Protein AF-A0AAD1F472-F1 (afdb_monomer_lite)

Sequence (131 aa):
MSYRPPARRPLRISFNALALSGSIALGLWLGFLAIALTCWLGSHFLFSQQLAPVAQAVQQLAKPPVVAPEPPNRMFEQYQENLRKNEELQSLDNARSNPRNLSNPKCQFWLQQDQTAPSDKSRANVLQFCN

Secondary structure (DSSP, 8-state):
-------PPP------HHHHHHHHHHHHHHHHHHHHHHHHHHHHHHHHHHHHHHHHHHHHHHS----PPPPTTHHHHHHHHHHHHHHHHHHHHHHHH-HHHHT-HHHHHHHHHHHHS--HHHHHHHHHH--

Radius of gyration: 37.43 Å; chains: 1; bounding box: 58×32×116 Å

pLDDT: mean 79.39, std 13.35, range [51.16, 96.0]

Foldseek 3Di:
DDDDDDDDDPPPPPPPVVVVVVVVVVVVVVVVVVVVVVVVCCCVVCCVVVVVVVVVVVVCVVPPPPPPPDPPCPVVVVVVVVVVVVVLVVLLVCLVPDVVNVVQVQLVVLNVCCVVPNDPVSSVSNNVSRD

Structure (mmCIF, N/CA/C/O backbone):
data_AF-A0AAD1F472-F1
#
_entry.id   AF-A0AAD1F472-F1
#
loop_
_atom_site.group_PDB
_atom_site.id
_atom_site.type_symbol
_atom_site.label_atom_id
_atom_site.label_alt_id
_atom_site.label_comp_id
_atom_site.label_asym_id
_atom_site.label_entity_id
_atom_site.label_seq_id
_atom_site.pdbx_PDB_ins_code
_atom_site.Cartn_x
_atom_site.Cartn_y
_atom_site.Cartn_z
_atom_site.occupancy
_atom_site.B_iso_or_equiv
_atom_site.auth_seq_id
_atom_site.auth_comp_id
_atom_site.auth_asym_id
_atom_site.auth_atom_id
_atom_site.pdbx_PDB_model_num
ATOM 1 N N . MET A 1 1 ? -13.003 3.817 -84.770 1.00 57.78 1 MET A N 1
ATOM 2 C CA . MET A 1 1 ? -11.720 3.403 -84.146 1.00 57.78 1 MET A CA 1
ATOM 3 C C . MET A 1 1 ? -10.678 4.462 -84.510 1.00 57.78 1 MET A C 1
ATOM 5 O O . MET A 1 1 ? -10.763 4.966 -85.615 1.00 57.78 1 MET A O 1
ATOM 9 N N . SER A 1 2 ? -9.768 4.933 -83.656 1.00 52.34 2 SER A N 1
ATOM 10 C CA . SER A 1 2 ? -9.149 4.290 -82.490 1.00 52.34 2 SER A CA 1
ATOM 11 C C . SER A 1 2 ? -8.887 5.290 -81.357 1.00 52.34 2 SER A C 1
ATOM 13 O O . SER A 1 2 ? -8.302 6.347 -81.571 1.00 52.34 2 SER A O 1
ATOM 15 N N . TYR A 1 3 ? -9.296 4.923 -80.144 1.00 65.12 3 TYR A N 1
ATOM 16 C CA . TYR A 1 3 ? -8.998 5.633 -78.901 1.00 65.12 3 TYR A CA 1
ATOM 17 C C . TYR A 1 3 ? -7.589 5.240 -78.430 1.00 65.12 3 TYR A C 1
ATOM 19 O O . TYR A 1 3 ? -7.303 4.051 -78.286 1.00 65.12 3 TYR A O 1
ATOM 27 N N . ARG A 1 4 ? -6.695 6.213 -78.219 1.00 67.81 4 ARG A N 1
ATOM 28 C CA . ARG A 1 4 ? -5.325 5.975 -77.732 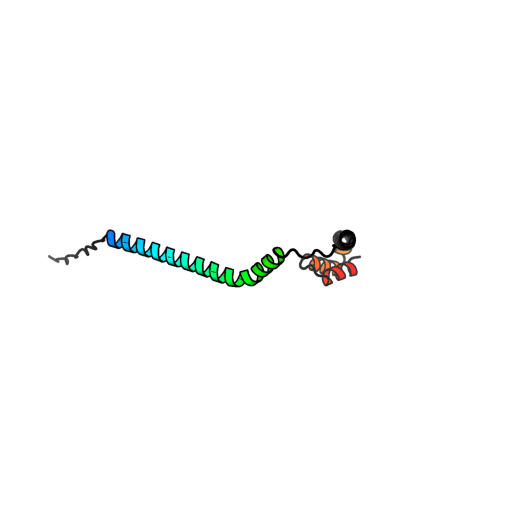1.00 67.81 4 ARG A CA 1
ATOM 29 C C . ARG A 1 4 ? -5.292 6.266 -76.224 1.00 67.81 4 ARG A C 1
ATOM 31 O O . ARG A 1 4 ? -5.508 7.417 -75.851 1.00 67.81 4 ARG A O 1
ATOM 38 N N . PRO A 1 5 ? -5.069 5.274 -75.347 1.00 69.38 5 PRO A N 1
ATOM 39 C CA . PRO A 1 5 ? -5.068 5.518 -73.908 1.00 69.38 5 PRO A CA 1
ATOM 40 C C . PRO A 1 5 ? -3.799 6.285 -73.485 1.00 69.38 5 PRO A C 1
ATOM 42 O O . PRO A 1 5 ? -2.743 6.102 -74.099 1.00 69.38 5 PRO A O 1
ATOM 45 N N . PRO A 1 6 ? -3.860 7.132 -72.441 1.00 67.75 6 PRO A N 1
ATOM 46 C CA . PRO A 1 6 ? -2.682 7.829 -71.939 1.00 67.75 6 PRO A CA 1
ATOM 47 C C . PRO A 1 6 ? -1.711 6.838 -71.283 1.00 67.75 6 PRO A C 1
ATOM 49 O O . PRO A 1 6 ? -2.099 6.003 -70.463 1.00 67.75 6 PRO A O 1
ATOM 52 N N . ALA A 1 7 ? -0.429 6.939 -71.638 1.00 70.06 7 ALA A N 1
ATOM 53 C CA . ALA A 1 7 ? 0.632 6.129 -71.053 1.00 70.06 7 ALA A CA 1
ATOM 54 C C . ALA A 1 7 ? 0.778 6.452 -69.555 1.00 70.06 7 ALA A C 1
ATOM 56 O O . ALA A 1 7 ? 1.133 7.571 -69.179 1.00 70.06 7 ALA A O 1
ATOM 57 N N . ARG A 1 8 ? 0.508 5.474 -68.684 1.00 66.56 8 ARG A N 1
ATOM 58 C CA . ARG A 1 8 ? 0.739 5.614 -67.241 1.00 66.56 8 ARG A CA 1
ATOM 59 C C . ARG A 1 8 ? 2.244 5.645 -66.983 1.00 66.56 8 ARG A C 1
ATOM 61 O O . ARG A 1 8 ? 2.941 4.683 -67.290 1.00 66.56 8 ARG A O 1
ATOM 68 N N . ARG A 1 9 ? 2.748 6.745 -66.414 1.00 67.94 9 ARG A N 1
ATOM 69 C CA . ARG A 1 9 ? 4.132 6.833 -65.929 1.00 67.94 9 ARG A CA 1
ATOM 70 C C . ARG A 1 9 ? 4.263 5.976 -64.666 1.00 67.94 9 ARG A C 1
ATOM 72 O O . ARG A 1 9 ? 3.590 6.285 -63.683 1.00 67.94 9 ARG A O 1
ATOM 79 N N . PRO A 1 10 ? 5.103 4.929 -64.647 1.00 62.72 10 PRO A N 1
ATOM 80 C CA . PRO A 1 10 ? 5.407 4.247 -63.402 1.00 62.72 10 PRO A CA 1
ATOM 81 C C . PRO A 1 10 ? 6.253 5.189 -62.539 1.00 62.72 10 PRO A C 1
ATOM 83 O O . PRO A 1 10 ? 7.367 5.553 -62.919 1.00 62.72 10 PRO A O 1
ATOM 86 N N . LEU A 1 11 ? 5.721 5.598 -61.385 1.00 63.84 11 LEU A N 1
ATOM 87 C CA . LEU A 1 11 ? 6.509 6.223 -60.325 1.00 63.84 11 LEU A CA 1
ATOM 88 C C . LEU A 1 11 ? 7.510 5.178 -59.834 1.00 63.84 11 LEU A C 1
ATOM 90 O O . LEU A 1 11 ? 7.186 4.306 -59.031 1.00 63.84 11 LEU A O 1
ATOM 94 N N . ARG A 1 12 ? 8.728 5.232 -60.375 1.00 56.28 12 ARG A N 1
ATOM 95 C CA . ARG A 1 12 ? 9.859 4.457 -59.874 1.00 56.28 12 ARG A CA 1
ATOM 96 C C . ARG A 1 12 ? 10.275 5.079 -58.550 1.00 56.28 12 ARG A C 1
ATOM 98 O O . ARG A 1 12 ? 11.141 5.945 -58.510 1.00 56.28 12 ARG A O 1
ATOM 105 N N . ILE A 1 13 ? 9.615 4.671 -57.474 1.00 63.53 13 ILE A N 1
ATOM 106 C CA . ILE A 1 13 ? 10.109 4.921 -56.126 1.00 63.53 13 ILE A CA 1
ATOM 107 C C . ILE A 1 13 ? 11.385 4.092 -55.997 1.00 63.53 13 ILE A C 1
ATOM 109 O O . ILE A 1 13 ? 11.349 2.874 -55.836 1.00 63.53 13 ILE A O 1
ATOM 113 N N . SER A 1 14 ? 12.529 4.751 -56.164 1.00 65.12 14 SER A N 1
ATOM 114 C CA . SER A 1 14 ? 13.820 4.183 -55.804 1.00 65.12 14 SER A CA 1
ATOM 115 C C . SER A 1 14 ? 13.842 4.061 -54.283 1.00 65.12 14 SER A C 1
ATOM 117 O O . SER A 1 14 ? 14.161 5.019 -53.579 1.00 65.12 14 SER A O 1
ATOM 119 N N . PHE A 1 15 ? 13.432 2.904 -53.765 1.00 60.62 15 PHE A N 1
ATOM 120 C CA . PHE A 1 15 ? 13.595 2.575 -52.355 1.00 60.62 15 PHE A CA 1
ATOM 121 C C . PHE A 1 15 ? 15.090 2.474 -52.072 1.00 60.62 15 PHE A C 1
ATOM 123 O O . PHE A 1 15 ? 15.740 1.474 -52.372 1.00 60.62 15 PHE A O 1
ATOM 130 N N . ASN A 1 16 ? 15.653 3.555 -51.541 1.00 70.94 16 ASN A N 1
ATOM 131 C CA . ASN A 1 16 ? 17.044 3.590 -51.143 1.00 70.94 16 ASN A CA 1
ATOM 132 C C . ASN A 1 16 ? 17.151 2.815 -49.823 1.00 70.94 16 ASN A C 1
ATOM 134 O O . ASN A 1 16 ? 16.899 3.366 -48.752 1.00 70.94 16 ASN A O 1
ATOM 138 N N . ALA A 1 17 ? 17.421 1.509 -49.911 1.00 73.88 17 ALA A N 1
ATOM 139 C CA . ALA A 1 17 ? 17.414 0.589 -48.769 1.00 73.88 17 ALA A CA 1
ATOM 140 C C . ALA A 1 17 ? 18.307 1.077 -47.614 1.00 73.88 17 ALA A C 1
ATOM 142 O O . ALA A 1 17 ? 17.939 0.928 -46.454 1.00 73.88 17 ALA A O 1
ATOM 143 N N . LEU A 1 18 ? 19.412 1.754 -47.944 1.00 78.75 18 LEU A N 1
ATOM 144 C CA . LEU A 1 18 ? 20.305 2.437 -47.003 1.00 78.75 18 LEU A CA 1
ATOM 145 C C . LEU A 1 18 ? 19.631 3.586 -46.237 1.00 78.75 18 LEU A C 1
ATOM 147 O O . LEU A 1 18 ? 19.856 3.746 -45.039 1.00 78.75 18 LEU A O 1
ATOM 151 N N . ALA A 1 19 ? 18.797 4.386 -46.906 1.00 77.81 19 ALA A N 1
ATOM 152 C CA . ALA A 1 19 ? 18.059 5.473 -46.261 1.00 77.81 19 ALA A CA 1
ATOM 153 C C . ALA A 1 19 ? 16.944 4.924 -45.358 1.00 77.81 19 ALA A C 1
ATOM 155 O O . ALA A 1 19 ? 16.734 5.429 -44.256 1.00 77.81 19 ALA A O 1
ATOM 156 N N . LEU A 1 20 ? 16.277 3.847 -45.790 1.00 82.56 20 LEU A N 1
ATOM 157 C CA . LEU A 1 20 ? 15.269 3.161 -44.985 1.00 82.56 20 LEU A CA 1
ATOM 158 C C . LEU A 1 20 ? 15.900 2.561 -43.719 1.00 82.56 20 LEU A C 1
ATOM 160 O O . LEU A 1 20 ? 15.449 2.862 -42.615 1.00 82.56 20 LEU A O 1
ATOM 164 N N . SER A 1 21 ? 16.985 1.791 -43.856 1.00 86.00 21 SER A N 1
ATOM 165 C CA . SER A 1 21 ? 17.696 1.215 -42.710 1.00 86.00 21 SER A CA 1
ATOM 166 C C . SER A 1 21 ? 18.266 2.295 -41.793 1.00 86.00 21 SER A C 1
ATOM 168 O O . SER A 1 21 ? 18.169 2.169 -40.576 1.00 86.00 21 SER A O 1
ATOM 170 N N . GLY A 1 22 ? 18.800 3.380 -42.364 1.00 87.50 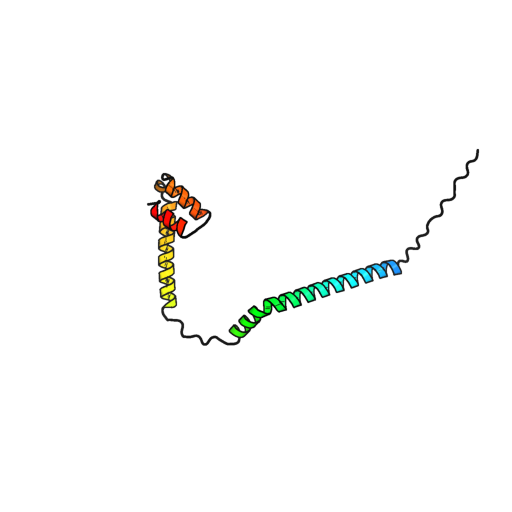22 GLY A N 1
ATOM 171 C CA . GLY A 1 22 ? 19.297 4.527 -41.607 1.00 87.50 22 GLY A CA 1
ATOM 172 C C . GLY A 1 22 ? 18.202 5.199 -40.781 1.00 87.50 22 GLY A C 1
ATOM 173 O O . GLY A 1 22 ? 18.414 5.479 -39.605 1.00 87.50 22 GLY A O 1
ATOM 174 N N . SER A 1 23 ? 17.009 5.391 -41.353 1.00 86.25 23 SER A N 1
ATOM 175 C CA . SER A 1 23 ? 15.870 5.981 -40.637 1.00 86.25 23 SER A CA 1
ATOM 176 C C . SER A 1 23 ? 15.361 5.095 -39.495 1.00 86.25 23 SER A C 1
ATOM 178 O O . SER A 1 23 ? 15.065 5.603 -38.415 1.00 86.25 23 SER A O 1
ATOM 180 N N . ILE A 1 24 ? 15.331 3.772 -39.694 1.00 88.56 24 ILE A N 1
ATOM 181 C CA . ILE A 1 24 ? 14.924 2.810 -38.662 1.00 88.56 24 ILE A CA 1
ATOM 182 C C . ILE A 1 24 ? 15.967 2.771 -37.541 1.00 88.56 24 ILE A C 1
ATOM 184 O O . ILE A 1 24 ? 15.607 2.853 -36.370 1.00 88.56 24 ILE A O 1
ATOM 188 N N . ALA A 1 25 ? 17.255 2.700 -37.885 1.00 91.50 25 ALA A N 1
ATOM 189 C CA . ALA A 1 25 ? 18.341 2.706 -36.908 1.00 91.50 25 ALA A CA 1
ATOM 190 C C . ALA A 1 25 ? 18.358 4.005 -36.085 1.00 91.50 25 ALA A C 1
ATOM 192 O O . ALA A 1 25 ? 18.479 3.949 -34.862 1.00 91.50 25 ALA A O 1
ATOM 193 N N . LEU A 1 26 ? 18.161 5.161 -36.732 1.00 91.31 26 LEU A N 1
ATOM 194 C CA . LEU A 1 26 ? 18.025 6.448 -36.045 1.00 91.31 26 LEU A CA 1
ATOM 195 C C . LEU A 1 26 ? 16.794 6.486 -35.138 1.00 91.31 26 LEU A C 1
ATOM 197 O O . LEU A 1 26 ? 16.898 6.943 -34.004 1.00 91.31 26 LEU A O 1
ATOM 201 N N . GLY A 1 27 ? 15.649 5.978 -35.598 1.00 91.12 27 GLY A N 1
ATOM 202 C CA . GLY A 1 27 ? 14.436 5.891 -34.786 1.00 91.12 27 GLY A CA 1
ATOM 203 C C . GLY A 1 27 ? 14.626 5.021 -33.541 1.00 91.12 27 GLY A C 1
ATOM 204 O O . GLY A 1 27 ? 14.257 5.433 -32.444 1.00 91.12 27 GLY A O 1
ATOM 205 N N . LEU A 1 28 ? 15.265 3.857 -33.686 1.00 93.75 28 LEU A N 1
ATOM 206 C CA . LEU A 1 28 ? 15.579 2.967 -32.564 1.00 93.75 28 LEU A CA 1
ATOM 207 C C . LEU A 1 28 ? 16.571 3.604 -31.589 1.00 93.75 28 LEU A C 1
ATOM 209 O O . LEU A 1 28 ? 16.381 3.508 -30.379 1.00 93.75 28 LEU A O 1
ATOM 213 N N . TRP A 1 29 ? 17.593 4.291 -32.100 1.00 95.50 29 TRP A N 1
ATOM 214 C CA . TRP A 1 29 ? 18.564 4.996 -31.267 1.00 95.50 29 TRP A CA 1
ATOM 215 C C . TRP A 1 29 ? 17.920 6.135 -30.469 1.00 95.50 29 TRP A C 1
ATOM 217 O O . TRP A 1 29 ? 18.145 6.263 -29.266 1.00 95.50 29 TRP A O 1
ATOM 227 N N . LEU A 1 30 ? 17.067 6.935 -31.116 1.00 95.25 30 LEU A N 1
ATOM 228 C CA . LEU A 1 30 ? 16.323 8.010 -30.458 1.00 95.25 30 LEU A CA 1
ATOM 229 C C . LEU A 1 30 ? 15.314 7.469 -29.439 1.00 95.25 30 LEU A C 1
ATOM 231 O O . LEU A 1 30 ? 15.195 8.026 -28.349 1.00 95.25 30 LEU A O 1
ATOM 235 N N . GLY A 1 31 ? 14.635 6.363 -29.751 1.00 93.38 31 GLY A N 1
ATOM 236 C CA . GLY A 1 31 ? 13.757 5.673 -28.807 1.00 93.38 31 GLY A CA 1
ATOM 237 C C . GLY A 1 31 ? 14.518 5.158 -27.586 1.00 93.38 31 GLY A C 1
ATOM 238 O O . GLY A 1 31 ? 14.089 5.379 -26.455 1.00 93.38 31 GLY A O 1
ATOM 239 N N . PHE A 1 32 ? 15.685 4.546 -27.797 1.00 95.94 32 PHE A N 1
ATOM 240 C CA . PHE A 1 32 ? 16.553 4.092 -26.713 1.00 95.94 32 PHE A CA 1
ATOM 241 C C . PHE A 1 32 ? 17.002 5.253 -25.820 1.00 95.94 32 PHE A C 1
ATOM 243 O O . PHE A 1 32 ? 16.873 5.167 -24.600 1.00 95.94 32 PHE A O 1
ATOM 250 N N . LEU A 1 33 ? 17.459 6.360 -26.416 1.00 96.00 33 LEU A N 1
ATOM 251 C CA . LEU A 1 33 ? 17.832 7.564 -25.673 1.00 96.00 33 LEU A CA 1
ATOM 252 C C . LEU A 1 33 ? 16.661 8.114 -24.857 1.00 96.00 33 LEU A C 1
ATOM 254 O O . LEU A 1 33 ? 16.855 8.446 -23.693 1.00 96.00 33 LEU A O 1
ATOM 258 N N . ALA A 1 34 ? 15.454 8.171 -25.424 1.00 95.00 34 ALA A N 1
ATOM 259 C CA . ALA A 1 34 ? 14.269 8.653 -24.720 1.00 95.00 34 ALA A CA 1
ATOM 260 C C . ALA A 1 34 ? 13.897 7.760 -23.525 1.00 95.00 34 ALA A C 1
ATOM 262 O O . ALA A 1 34 ? 13.613 8.275 -22.440 1.00 95.00 34 ALA A O 1
ATOM 263 N N . ILE A 1 35 ? 13.939 6.434 -23.692 1.00 94.62 35 ILE A N 1
ATOM 264 C CA . ILE A 1 35 ? 13.677 5.480 -22.604 1.00 94.62 35 ILE A CA 1
ATOM 265 C C . ILE A 1 35 ? 14.750 5.616 -21.523 1.00 94.62 35 ILE A C 1
ATOM 267 O O . ILE A 1 35 ? 14.410 5.739 -20.350 1.00 94.62 35 ILE A O 1
ATOM 271 N N . ALA A 1 36 ? 16.028 5.666 -21.904 1.00 94.56 36 ALA A N 1
ATOM 272 C CA . ALA A 1 36 ? 17.132 5.843 -20.967 1.00 94.56 36 ALA A CA 1
ATOM 273 C C . ALA A 1 36 ? 17.000 7.150 -20.172 1.00 94.56 36 ALA A C 1
ATOM 275 O O . ALA A 1 36 ? 17.128 7.128 -18.950 1.00 94.56 36 ALA A O 1
ATOM 276 N N . LEU A 1 37 ? 16.672 8.267 -20.832 1.00 94.50 37 LEU A N 1
ATOM 277 C CA . LEU A 1 37 ? 16.432 9.560 -20.180 1.00 94.50 37 LEU A CA 1
ATOM 278 C C . LEU A 1 37 ? 15.221 9.511 -19.251 1.00 94.50 37 LEU A C 1
ATOM 280 O O . LEU A 1 37 ? 15.280 10.060 -18.158 1.00 94.50 37 LEU A O 1
ATOM 284 N N . THR A 1 38 ? 14.147 8.832 -19.651 1.00 92.06 38 THR A N 1
ATOM 285 C CA . THR A 1 38 ? 12.933 8.693 -18.834 1.00 92.06 38 THR A CA 1
ATOM 286 C C . THR A 1 38 ? 13.191 7.827 -17.605 1.00 92.06 38 THR A C 1
ATOM 288 O O . THR A 1 38 ? 12.804 8.203 -16.502 1.00 92.06 38 THR A O 1
ATOM 291 N N . CYS A 1 39 ? 13.891 6.700 -17.760 1.00 92.44 39 CYS A N 1
ATOM 292 C CA . CYS A 1 39 ? 14.322 5.864 -16.643 1.00 92.44 39 CYS A CA 1
ATOM 293 C C . CYS A 1 39 ? 15.299 6.610 -15.733 1.00 92.44 39 CYS A C 1
ATOM 295 O O . CYS A 1 39 ? 15.177 6.518 -14.515 1.00 92.44 39 CYS A O 1
ATOM 297 N N . TRP A 1 40 ? 16.234 7.376 -16.299 1.00 92.81 40 TRP A N 1
ATOM 298 C CA . TRP A 1 40 ? 17.176 8.179 -15.528 1.00 92.81 40 TRP A CA 1
ATOM 299 C C . TRP A 1 40 ? 16.473 9.294 -14.752 1.00 92.81 40 TRP A C 1
ATOM 301 O O . TRP A 1 40 ? 16.707 9.413 -13.554 1.00 92.81 40 TRP A O 1
ATOM 311 N N . LEU A 1 41 ? 15.566 10.052 -15.377 1.00 88.69 41 LEU A N 1
ATOM 312 C CA . LEU A 1 41 ? 14.754 11.061 -14.691 1.00 88.69 41 LEU A CA 1
ATOM 313 C C . LEU A 1 41 ? 13.866 10.422 -13.630 1.00 88.69 41 LEU A C 1
ATOM 315 O O . LEU A 1 41 ? 13.844 10.899 -12.503 1.00 88.69 41 LEU A O 1
ATOM 319 N N . GLY A 1 42 ? 13.149 9.352 -13.971 1.00 87.12 42 GLY A N 1
ATOM 320 C CA . GLY A 1 42 ? 12.296 8.628 -13.035 1.00 87.12 42 GLY A CA 1
ATOM 321 C C . GLY A 1 42 ? 13.097 8.156 -11.830 1.00 87.12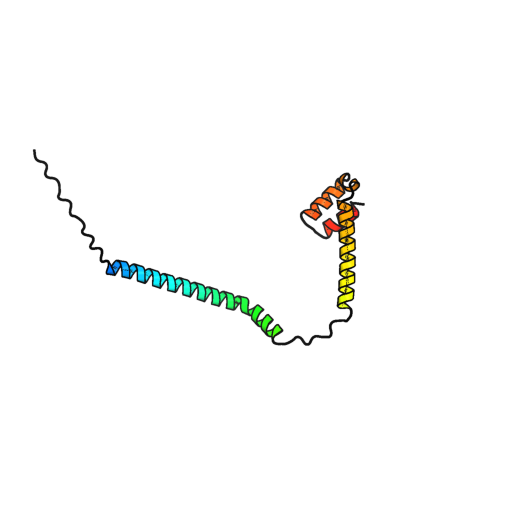 42 GLY A C 1
ATOM 322 O O . GLY A 1 42 ? 12.730 8.462 -10.700 1.00 87.12 42 GLY A O 1
ATOM 323 N N . SER A 1 43 ? 14.246 7.519 -12.065 1.00 83.06 43 SER A N 1
ATOM 324 C CA . SER A 1 43 ? 15.168 7.133 -11.003 1.00 83.06 43 SER A CA 1
ATOM 325 C C . SER A 1 43 ? 15.618 8.351 -10.207 1.00 83.06 43 SER A C 1
ATOM 327 O O . SER A 1 43 ? 15.465 8.331 -9.001 1.00 83.06 43 SER A O 1
ATOM 329 N N . HIS A 1 44 ? 16.121 9.415 -10.835 1.00 80.69 44 HIS A N 1
ATOM 330 C CA . HIS A 1 44 ? 16.658 10.592 -10.149 1.00 80.69 44 HIS A CA 1
ATOM 331 C C . HIS A 1 44 ? 15.597 11.325 -9.317 1.00 80.69 44 HIS A C 1
ATOM 333 O O . HIS A 1 44 ? 15.845 11.652 -8.159 1.00 80.69 44 HIS A O 1
ATOM 339 N N . PHE A 1 45 ? 14.405 11.565 -9.867 1.00 79.25 45 PHE A N 1
ATOM 340 C CA . PHE A 1 45 ? 13.319 12.252 -9.169 1.00 79.25 45 PHE A CA 1
ATOM 341 C C . PHE A 1 45 ? 12.722 11.391 -8.055 1.00 79.25 45 PHE A C 1
ATOM 343 O O . PHE A 1 45 ? 12.570 11.891 -6.940 1.00 79.25 45 PHE A O 1
ATOM 350 N N . LEU A 1 46 ? 12.456 10.104 -8.306 1.00 70.56 46 LEU A N 1
ATOM 351 C CA . LEU A 1 46 ? 11.948 9.191 -7.277 1.00 70.56 46 LEU A CA 1
ATOM 352 C C . LEU A 1 46 ? 12.979 8.968 -6.169 1.00 70.56 46 LEU A C 1
ATOM 354 O O . LEU A 1 46 ? 12.624 9.092 -5.001 1.00 70.56 46 LEU A O 1
ATOM 358 N N . PHE A 1 47 ? 14.257 8.745 -6.504 1.00 64.88 47 PHE A N 1
ATOM 359 C CA . PHE A 1 47 ? 15.321 8.684 -5.500 1.00 64.88 47 PHE A CA 1
ATOM 360 C C . PHE A 1 47 ? 15.419 10.011 -4.745 1.00 64.88 47 PHE A C 1
ATOM 362 O O . PHE A 1 47 ? 15.406 9.990 -3.528 1.00 64.88 47 PHE A O 1
ATOM 369 N N . SER A 1 48 ? 15.447 11.175 -5.397 1.00 62.28 48 SER A N 1
ATOM 370 C CA . SER A 1 48 ? 15.579 12.460 -4.683 1.00 62.28 48 SER A CA 1
ATOM 371 C C . SER A 1 48 ? 14.428 12.749 -3.704 1.00 62.28 48 SER A C 1
ATOM 373 O O . SER A 1 48 ? 14.672 13.270 -2.618 1.00 62.28 48 SER A O 1
ATOM 375 N N . GLN A 1 49 ? 13.194 12.359 -4.045 1.00 61.00 49 GLN A N 1
ATOM 376 C CA . GLN A 1 49 ? 12.009 12.543 -3.198 1.00 61.00 49 GLN A CA 1
ATOM 377 C C . GLN A 1 49 ? 11.891 11.462 -2.107 1.00 61.00 49 GLN A C 1
ATOM 379 O O . GLN A 1 49 ? 11.526 11.769 -0.974 1.00 61.00 49 GLN A O 1
ATOM 384 N N . GLN A 1 50 ? 12.217 10.197 -2.407 1.00 54.53 50 GLN A N 1
ATOM 385 C CA . GLN A 1 50 ? 12.102 9.079 -1.454 1.00 54.53 50 GLN A CA 1
ATOM 386 C C . GLN A 1 50 ? 13.364 8.842 -0.614 1.00 54.53 50 GLN A C 1
ATOM 388 O O . GLN A 1 50 ? 13.282 8.213 0.439 1.00 54.53 50 GLN A O 1
ATOM 393 N N . LEU A 1 51 ? 14.530 9.355 -1.007 1.00 54.34 51 LEU A N 1
ATOM 394 C CA . LEU A 1 51 ? 15.757 9.234 -0.218 1.00 54.34 51 LEU A CA 1
ATOM 395 C C . LEU A 1 51 ? 15.794 10.181 0.973 1.00 54.34 51 LEU A C 1
ATOM 397 O O . LEU A 1 51 ? 16.544 9.903 1.893 1.00 54.34 51 LEU A O 1
ATOM 401 N N . ALA A 1 52 ? 15.028 11.272 1.011 1.00 56.75 52 ALA A N 1
ATOM 402 C CA . ALA A 1 52 ? 14.975 12.099 2.218 1.00 56.75 52 ALA A CA 1
ATOM 403 C C . ALA A 1 52 ? 14.530 11.278 3.456 1.00 56.75 52 ALA A C 1
ATOM 405 O O . ALA A 1 52 ? 15.250 11.284 4.456 1.00 56.75 52 ALA A O 1
ATOM 406 N N . PRO A 1 53 ? 13.435 10.491 3.402 1.00 59.41 53 PRO A N 1
ATOM 407 C CA . PRO A 1 53 ? 13.056 9.618 4.514 1.00 59.41 53 PRO A CA 1
ATOM 408 C C . PRO A 1 53 ? 13.917 8.347 4.622 1.00 59.41 53 PRO A C 1
ATOM 410 O O . PRO A 1 53 ? 14.194 7.899 5.734 1.00 59.41 53 PRO A O 1
ATOM 413 N N . VAL A 1 54 ? 14.389 7.768 3.509 1.00 63.25 54 VAL A N 1
ATOM 414 C CA . VAL A 1 54 ? 15.194 6.527 3.552 1.00 63.25 54 VAL A CA 1
ATOM 415 C C . VAL A 1 54 ? 16.633 6.788 4.003 1.00 63.25 54 VAL A C 1
ATOM 417 O O . VAL A 1 54 ? 17.167 6.002 4.774 1.00 63.25 54 VAL A O 1
ATOM 420 N N . ALA A 1 55 ? 17.257 7.903 3.616 1.00 62.28 55 ALA A N 1
ATOM 421 C CA . ALA A 1 55 ? 18.561 8.308 4.138 1.00 62.28 55 ALA A CA 1
ATOM 422 C C . ALA A 1 55 ? 18.477 8.602 5.637 1.00 62.28 55 ALA A C 1
ATOM 424 O O . ALA A 1 55 ? 19.361 8.184 6.372 1.00 62.28 55 ALA A O 1
ATOM 425 N N . GLN A 1 56 ? 17.389 9.216 6.120 1.00 61.22 56 GLN A N 1
ATOM 426 C CA . GLN A 1 56 ? 17.151 9.354 7.560 1.00 61.22 56 GLN A CA 1
ATOM 427 C C . GLN A 1 56 ? 16.999 7.994 8.254 1.00 61.22 56 GLN A C 1
ATOM 429 O O . GLN A 1 56 ? 17.602 7.795 9.306 1.00 61.22 56 GLN A O 1
ATOM 434 N N . ALA A 1 57 ? 16.273 7.040 7.660 1.00 64.50 57 ALA A N 1
ATOM 435 C CA . ALA A 1 57 ? 16.146 5.682 8.193 1.00 64.50 57 ALA A CA 1
ATOM 436 C C . ALA A 1 57 ? 17.483 4.914 8.188 1.00 64.50 57 ALA A C 1
ATOM 438 O O . ALA A 1 57 ? 17.798 4.224 9.152 1.00 64.50 57 ALA A O 1
ATOM 439 N N . VAL A 1 58 ? 18.311 5.075 7.152 1.00 70.69 58 VAL A N 1
ATOM 440 C CA . VAL A 1 58 ? 19.655 4.479 7.076 1.00 70.69 58 VAL A CA 1
ATOM 441 C C . VAL A 1 58 ? 20.618 5.168 8.046 1.00 70.69 58 VAL A C 1
ATOM 443 O O . VAL A 1 58 ? 21.410 4.478 8.677 1.00 70.69 58 VAL A O 1
ATOM 446 N N . GLN A 1 59 ? 20.528 6.486 8.258 1.00 61.34 59 GLN A N 1
ATOM 447 C CA . GLN A 1 59 ? 21.287 7.185 9.305 1.00 61.34 59 GLN A CA 1
ATOM 448 C C . GLN A 1 59 ? 20.870 6.723 10.712 1.00 61.34 59 GLN A C 1
ATOM 450 O O . GLN A 1 59 ? 21.727 6.565 11.579 1.00 61.34 59 GLN A O 1
ATOM 455 N N . GLN A 1 60 ? 19.571 6.497 10.934 1.00 59.16 60 GLN A N 1
ATOM 456 C CA . GLN A 1 60 ? 19.013 5.939 12.174 1.00 59.16 60 GLN A CA 1
ATOM 457 C C . GLN A 1 60 ? 19.423 4.475 12.385 1.00 59.16 60 GLN A C 1
ATOM 459 O O . GLN A 1 60 ? 19.553 4.041 13.520 1.00 59.16 60 GLN A O 1
ATOM 464 N N . LEU A 1 61 ? 19.657 3.720 11.310 1.00 61.56 61 LEU A N 1
ATOM 465 C CA . LEU A 1 61 ? 20.144 2.342 11.379 1.00 61.56 61 LEU A CA 1
ATOM 466 C C . LEU A 1 61 ? 21.673 2.274 11.553 1.00 61.56 61 LEU A C 1
ATOM 468 O O . LEU A 1 61 ? 22.179 1.415 12.269 1.00 61.56 61 LEU A O 1
ATOM 472 N N . ALA A 1 62 ? 22.415 3.192 10.926 1.00 61.09 62 ALA A N 1
ATOM 473 C CA . ALA A 1 62 ? 23.873 3.306 11.022 1.00 61.09 62 ALA A CA 1
ATOM 474 C C . ALA A 1 62 ? 24.339 3.910 12.355 1.00 61.09 62 ALA A C 1
ATOM 476 O O . ALA A 1 62 ? 25.484 3.712 12.764 1.00 61.09 62 ALA A O 1
ATOM 477 N N . LYS A 1 63 ? 23.462 4.641 13.047 1.00 52.75 63 LYS A N 1
ATOM 478 C CA . LYS A 1 63 ? 23.656 5.039 14.436 1.00 52.75 63 LYS A CA 1
ATOM 479 C C . LYS A 1 63 ? 22.883 4.046 15.297 1.00 52.75 63 LYS A C 1
ATOM 481 O O . LYS A 1 63 ? 21.678 4.230 15.431 1.00 52.75 63 LYS A O 1
ATOM 486 N N . PRO A 1 64 ? 23.523 2.999 15.852 1.00 51.16 64 PRO A N 1
ATOM 487 C CA . PRO A 1 64 ? 22.796 2.029 16.653 1.00 51.16 64 PRO A CA 1
ATOM 488 C C . PRO A 1 64 ? 22.063 2.810 17.746 1.00 51.16 64 PRO A C 1
ATOM 490 O O . PRO A 1 64 ? 22.706 3.621 18.430 1.00 51.16 64 PRO A O 1
ATOM 493 N N . PRO A 1 65 ? 20.733 2.657 17.882 1.00 52.09 65 PRO A N 1
ATOM 494 C CA . PRO A 1 65 ? 20.053 3.230 19.021 1.00 52.09 65 PRO A CA 1
ATOM 495 C C . PRO A 1 65 ? 20.781 2.683 20.242 1.00 52.09 65 PRO A C 1
ATOM 497 O O . PRO A 1 65 ? 21.010 1.478 20.350 1.00 52.09 65 PRO A O 1
ATOM 500 N N . VAL A 1 66 ? 21.207 3.573 21.137 1.00 53.75 66 VAL A N 1
ATOM 501 C CA . VAL A 1 66 ? 21.523 3.168 22.501 1.00 53.75 66 VAL A CA 1
ATOM 502 C C . VAL A 1 66 ? 20.246 2.501 22.987 1.00 53.75 66 VAL A C 1
ATOM 504 O O . VAL A 1 66 ? 19.251 3.179 23.238 1.00 53.75 66 VAL A O 1
ATOM 507 N N . VAL A 1 67 ? 20.239 1.168 22.976 1.00 56.09 67 VAL A N 1
ATOM 508 C CA . VAL A 1 67 ? 19.130 0.364 23.464 1.00 56.09 67 VAL A CA 1
ATOM 509 C C . VAL A 1 67 ? 19.071 0.676 24.947 1.00 56.09 67 VAL A C 1
ATOM 511 O O . VAL A 1 67 ? 19.849 0.152 25.742 1.00 56.09 67 VAL A O 1
ATOM 514 N N . ALA A 1 68 ? 18.192 1.607 25.316 1.00 61.94 68 ALA A N 1
ATOM 515 C CA . ALA A 1 68 ? 17.710 1.664 26.678 1.00 61.94 68 ALA A CA 1
ATOM 516 C C . ALA A 1 68 ? 17.188 0.254 26.991 1.00 61.94 68 ALA A C 1
ATOM 518 O O . ALA A 1 68 ? 16.480 -0.305 26.146 1.00 61.94 68 ALA A O 1
ATOM 519 N N . PRO A 1 69 ? 17.583 -0.347 28.127 1.00 59.44 69 PRO A N 1
ATOM 520 C CA . PRO A 1 69 ? 17.223 -1.718 28.449 1.00 59.44 69 PRO A CA 1
ATOM 521 C C . PRO A 1 69 ? 15.715 -1.877 28.295 1.00 59.44 69 PRO A C 1
ATOM 523 O O . PRO A 1 69 ? 14.931 -1.125 28.878 1.00 59.44 69 PRO A O 1
ATOM 526 N N . GLU A 1 70 ? 15.328 -2.810 27.430 1.00 58.66 70 GLU A N 1
ATOM 527 C CA . GLU A 1 70 ? 13.936 -3.137 27.191 1.00 58.66 70 GLU A CA 1
ATOM 528 C C . GLU A 1 70 ? 13.309 -3.489 28.549 1.00 58.66 70 GLU A C 1
ATOM 530 O O . GLU A 1 70 ? 13.905 -4.276 29.294 1.00 58.66 70 GLU A O 1
ATOM 535 N N . PRO A 1 71 ? 12.185 -2.862 28.951 1.00 64.12 71 PRO A N 1
ATOM 536 C CA . PRO A 1 71 ? 11.642 -3.108 30.274 1.00 64.12 71 PRO A CA 1
ATOM 537 C C . PRO A 1 71 ? 11.357 -4.612 30.394 1.00 64.12 71 PRO A C 1
ATOM 539 O O . PRO A 1 71 ? 10.710 -5.166 29.502 1.00 64.12 71 PRO A O 1
ATOM 542 N N . PRO A 1 72 ? 11.807 -5.284 31.472 1.00 66.44 72 PRO A N 1
ATOM 543 C CA . PRO A 1 72 ? 11.753 -6.747 31.598 1.00 66.44 72 PRO A CA 1
ATOM 544 C C . PRO A 1 72 ? 10.327 -7.320 31.507 1.00 66.44 72 PRO A C 1
ATOM 546 O O . PRO A 1 72 ? 10.145 -8.520 31.331 1.00 66.44 72 PRO A O 1
ATOM 549 N N . ASN A 1 73 ? 9.313 -6.454 31.572 1.00 74.31 73 ASN A N 1
ATOM 550 C CA . ASN A 1 73 ? 7.901 -6.794 31.508 1.00 74.31 73 ASN A CA 1
ATOM 551 C C . ASN A 1 73 ? 7.286 -6.734 30.101 1.00 74.31 73 ASN A C 1
ATOM 553 O O . ASN A 1 73 ? 6.106 -7.042 29.985 1.00 74.31 73 ASN A O 1
ATOM 557 N N . ARG A 1 74 ? 8.016 -6.396 29.021 1.00 80.06 74 ARG A N 1
ATOM 558 C CA . ARG A 1 74 ? 7.427 -6.350 27.657 1.00 80.06 74 ARG A CA 1
ATOM 559 C C . ARG A 1 74 ? 6.696 -7.637 27.275 1.00 80.06 74 ARG A C 1
ATOM 561 O O . ARG A 1 74 ? 5.583 -7.577 26.767 1.00 80.06 74 ARG A O 1
ATOM 568 N N . MET A 1 75 ? 7.300 -8.787 27.568 1.00 84.00 75 MET A N 1
ATOM 569 C CA . MET A 1 75 ? 6.713 -10.092 27.249 1.00 84.00 75 MET A CA 1
ATOM 570 C C . MET A 1 75 ? 5.464 -10.387 28.086 1.00 84.00 75 MET A C 1
ATOM 572 O O . MET A 1 75 ? 4.528 -11.014 27.598 1.00 84.00 75 MET A O 1
ATOM 576 N N . PHE A 1 76 ? 5.432 -9.917 29.336 1.00 90.06 76 PHE A N 1
ATOM 577 C CA . PHE A 1 76 ? 4.282 -10.083 30.219 1.00 90.06 76 PHE A CA 1
ATOM 578 C C . PHE A 1 76 ? 3.122 -9.170 29.810 1.00 90.06 76 PHE A C 1
ATOM 580 O O . PHE 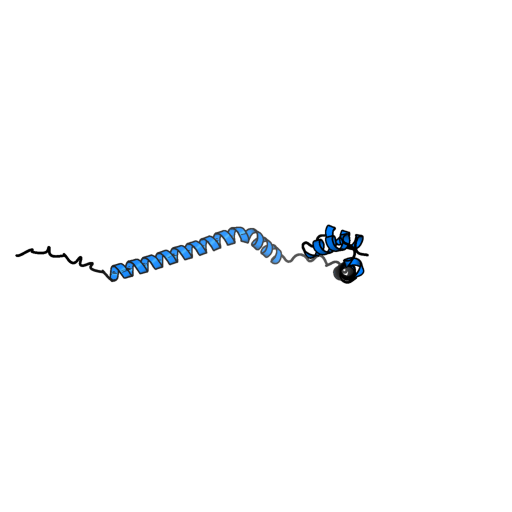A 1 76 ? 2.004 -9.652 29.660 1.00 90.06 76 PHE A O 1
ATOM 587 N N . GLU A 1 77 ? 3.399 -7.892 29.544 1.00 88.19 77 GLU A N 1
ATOM 588 C CA . GLU A 1 77 ? 2.419 -6.925 29.029 1.00 88.19 77 GLU A CA 1
ATOM 589 C C . GLU A 1 77 ? 1.809 -7.425 27.712 1.00 88.19 77 GLU A C 1
ATOM 591 O O . GLU A 1 77 ? 0.591 -7.488 27.565 1.00 88.19 77 GLU A O 1
ATOM 596 N N . GLN A 1 78 ? 2.642 -7.902 26.779 1.00 89.88 78 GLN A N 1
ATOM 597 C CA . GLN A 1 78 ? 2.165 -8.463 25.515 1.00 89.88 78 GLN A CA 1
ATOM 598 C C . GLN A 1 78 ? 1.297 -9.712 25.725 1.00 89.88 78 GLN A C 1
ATOM 600 O O . GLN A 1 78 ? 0.289 -9.893 25.039 1.00 89.88 78 GLN A O 1
ATOM 605 N N . TYR A 1 79 ? 1.661 -10.581 26.671 1.00 90.31 79 TYR A N 1
ATOM 606 C CA . TYR A 1 79 ? 0.856 -11.753 27.006 1.00 90.31 79 TYR A CA 1
ATOM 607 C C . TYR A 1 79 ? -0.503 -11.361 27.604 1.00 90.31 79 TYR A C 1
ATOM 609 O O . TYR A 1 79 ? -1.529 -11.897 27.184 1.00 90.31 79 TYR A O 1
ATOM 617 N N . GLN A 1 80 ? -0.533 -10.392 28.521 1.00 91.75 80 GLN A N 1
ATOM 618 C CA . GLN A 1 80 ? -1.775 -9.866 29.091 1.00 91.75 80 GLN A CA 1
ATOM 619 C C . GLN A 1 80 ? -2.666 -9.215 28.029 1.00 91.75 80 GLN A C 1
ATOM 621 O O . GLN A 1 80 ? -3.873 -9.466 27.991 1.00 91.75 80 GLN A O 1
ATOM 626 N N . GLU A 1 81 ? -2.086 -8.428 27.123 1.00 92.06 81 GLU A N 1
ATOM 627 C CA . GLU A 1 81 ? -2.823 -7.852 26.000 1.00 92.06 81 GLU A CA 1
ATOM 628 C C . GLU A 1 81 ? -3.417 -8.930 25.089 1.00 92.06 81 GLU A C 1
ATOM 630 O O . GLU A 1 81 ? -4.565 -8.805 24.654 1.00 92.06 81 GLU A O 1
ATOM 635 N N . ASN A 1 82 ? -2.660 -9.993 24.808 1.00 91.81 82 ASN A N 1
ATOM 636 C CA . ASN A 1 82 ? -3.133 -11.114 24.000 1.00 91.81 82 ASN A CA 1
ATOM 637 C C . ASN A 1 82 ? -4.258 -11.881 24.696 1.00 91.81 82 ASN A C 1
ATOM 639 O O . ASN A 1 82 ? -5.224 -12.248 24.031 1.00 91.81 82 ASN A O 1
ATOM 643 N N . LEU A 1 83 ? -4.170 -12.104 26.009 1.00 93.56 83 LEU A N 1
ATOM 644 C CA . LEU A 1 83 ? -5.250 -12.717 26.787 1.00 93.56 83 LEU A CA 1
ATOM 645 C C . LEU A 1 83 ? -6.536 -11.901 26.676 1.00 93.56 83 LEU A C 1
ATOM 647 O O . LEU A 1 83 ? -7.564 -12.439 26.274 1.00 93.56 83 LEU A O 1
ATOM 651 N N . ARG A 1 84 ? -6.452 -10.590 26.924 1.00 90.56 84 ARG A N 1
ATOM 652 C CA . ARG A 1 84 ? -7.614 -9.698 26.843 1.00 90.56 84 ARG A CA 1
ATOM 653 C C . ARG A 1 84 ? -8.244 -9.706 25.447 1.00 90.56 84 ARG A C 1
ATOM 655 O O . ARG A 1 84 ? -9.458 -9.801 25.321 1.00 90.56 84 ARG A O 1
ATOM 662 N N . LYS A 1 85 ? -7.423 -9.663 24.391 1.00 90.50 85 LYS A N 1
ATOM 663 C CA . LYS A 1 85 ? -7.903 -9.760 22.999 1.00 90.50 85 LYS A CA 1
ATOM 664 C C . LYS A 1 85 ? -8.576 -11.106 22.713 1.00 90.50 85 LYS A C 1
ATOM 666 O O . LYS A 1 85 ? -9.585 -11.136 22.016 1.00 90.50 85 LYS A O 1
ATOM 671 N N . ASN A 1 86 ? -8.036 -12.209 23.235 1.00 91.69 86 ASN A N 1
ATOM 672 C CA . ASN A 1 86 ? -8.635 -13.535 23.061 1.00 91.69 86 ASN A CA 1
ATOM 673 C C . ASN A 1 86 ? -10.004 -13.637 23.745 1.00 91.69 86 ASN A C 1
ATOM 675 O O . ASN A 1 86 ? -10.935 -14.148 23.128 1.00 91.69 86 ASN A O 1
ATOM 679 N N . GLU A 1 87 ? -10.152 -13.116 24.966 1.00 90.25 87 GLU A N 1
ATOM 680 C CA . GLU A 1 87 ? -11.442 -13.102 25.675 1.00 90.25 87 GLU A CA 1
ATOM 681 C C . GLU A 1 87 ? -12.511 -12.321 24.896 1.00 90.25 87 GLU A C 1
ATOM 683 O O . GLU A 1 87 ? -13.636 -12.796 24.720 1.00 90.25 87 GLU A O 1
ATOM 688 N N . GLU A 1 88 ? -12.153 -11.150 24.359 1.00 87.06 88 GLU A N 1
ATOM 689 C CA . GLU A 1 88 ? -13.062 -10.354 23.532 1.00 87.06 88 GLU A CA 1
ATOM 690 C C . GLU A 1 88 ? -13.481 -11.104 22.261 1.00 87.06 88 GLU A C 1
ATOM 692 O O . GLU A 1 88 ? -14.672 -11.175 21.952 1.00 87.06 88 GLU A O 1
ATOM 697 N N . LEU A 1 89 ? -12.534 -11.707 21.538 1.00 87.94 89 LEU A N 1
ATOM 698 C CA . LEU A 1 89 ? -12.839 -12.487 20.335 1.00 87.94 89 LEU A CA 1
ATOM 699 C C . LEU A 1 89 ? -13.735 -13.690 20.650 1.00 87.94 89 LEU A C 1
ATOM 701 O O . LEU A 1 89 ? -14.722 -13.920 19.953 1.00 87.94 89 LEU A O 1
ATOM 705 N N . GLN A 1 90 ? -13.453 -14.400 21.741 1.00 90.44 90 GLN A N 1
ATOM 706 C CA . GLN A 1 90 ? -14.245 -15.549 22.170 1.00 90.44 90 GLN A CA 1
ATOM 707 C C . GLN A 1 90 ? -15.687 -15.159 22.519 1.00 90.44 90 GLN A C 1
ATOM 709 O O . GLN A 1 90 ? -16.624 -15.886 22.185 1.00 90.44 90 GLN A O 1
ATOM 714 N N . SER A 1 91 ? -15.886 -13.999 23.150 1.00 87.12 91 SER A N 1
ATOM 715 C CA . SER A 1 91 ? -17.228 -13.490 23.455 1.00 87.12 91 SER A CA 1
ATOM 716 C C . SER A 1 91 ? -18.035 -13.164 22.189 1.00 87.12 91 SER A C 1
ATOM 718 O O . SER A 1 91 ? -19.220 -13.495 22.105 1.00 87.12 91 SER A O 1
ATOM 720 N N . LEU A 1 92 ? -17.386 -12.612 21.159 1.00 87.31 92 LEU A N 1
ATOM 721 C CA . LEU A 1 92 ? -18.014 -12.331 19.865 1.00 87.31 92 LEU A CA 1
ATOM 722 C C . LEU A 1 92 ? -18.334 -13.609 19.091 1.00 87.31 92 LEU A C 1
ATOM 724 O O . LEU A 1 92 ? -19.395 -13.708 18.476 1.00 87.31 92 LEU A O 1
ATOM 728 N N . ASP A 1 93 ? -17.450 -14.600 19.130 1.00 88.94 93 ASP A N 1
ATOM 729 C CA . ASP A 1 93 ? -17.686 -15.876 18.456 1.00 88.94 93 ASP A CA 1
ATOM 730 C C . ASP A 1 93 ? -18.790 -16.691 19.142 1.00 88.94 93 ASP A C 1
ATOM 732 O O . ASP A 1 93 ? -19.603 -17.328 18.464 1.00 88.94 93 ASP A O 1
ATOM 736 N N . ASN A 1 94 ? -18.915 -16.605 20.469 1.00 87.25 94 ASN A N 1
ATOM 737 C CA . ASN A 1 94 ? -20.084 -17.126 21.179 1.00 87.25 94 ASN A CA 1
ATOM 738 C C . ASN A 1 94 ? -21.366 -16.403 20.724 1.00 87.25 94 ASN A C 1
ATOM 740 O O . ASN A 1 94 ? -22.361 -17.041 20.372 1.00 87.25 94 ASN A O 1
ATOM 744 N N . ALA A 1 95 ? -21.319 -15.070 20.612 1.00 86.56 95 ALA A N 1
ATOM 745 C CA . ALA A 1 95 ? -22.445 -14.296 20.104 1.00 86.56 95 ALA A CA 1
ATOM 746 C C . ALA A 1 95 ? -22.858 -14.706 18.673 1.00 86.56 95 ALA A C 1
ATOM 748 O O . ALA A 1 95 ? -24.057 -14.791 18.400 1.00 86.56 95 ALA A O 1
ATOM 749 N N . ARG A 1 96 ? -21.893 -15.017 17.792 1.00 83.38 96 ARG A N 1
ATOM 750 C CA . ARG A 1 96 ? -22.123 -15.501 16.413 1.00 83.38 96 ARG A CA 1
ATOM 751 C C . ARG A 1 96 ? -22.669 -16.925 16.344 1.00 83.38 96 ARG A C 1
ATOM 753 O O . ARG A 1 96 ? -23.500 -17.21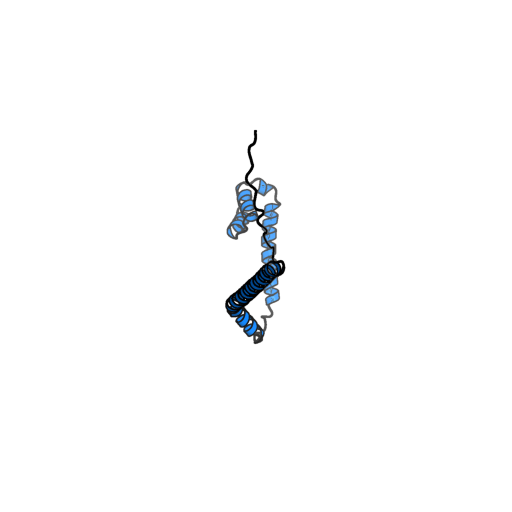4 15.487 1.00 83.38 96 ARG A O 1
ATOM 760 N N . SER A 1 97 ? -22.175 -17.817 17.198 1.00 86.50 97 SER A N 1
ATOM 761 C CA . SER A 1 97 ? -22.508 -19.247 17.156 1.00 86.50 97 SER A CA 1
ATOM 762 C C . SER A 1 97 ? -23.810 -19.595 17.880 1.00 86.50 97 SER A C 1
ATOM 764 O O . SER A 1 97 ? -24.406 -20.634 17.596 1.00 86.50 97 SER A O 1
ATOM 766 N N . ASN A 1 98 ? -24.290 -18.734 18.782 1.00 85.69 98 ASN A N 1
ATOM 767 C CA . ASN A 1 98 ? -25.516 -18.978 19.532 1.00 85.69 98 ASN A CA 1
ATOM 768 C C . ASN A 1 98 ? -26.779 -18.776 18.658 1.00 85.69 98 ASN A C 1
ATOM 770 O O . ASN A 1 98 ? -27.089 -17.649 18.263 1.00 85.69 98 ASN A O 1
ATOM 774 N N . PRO A 1 99 ? -27.598 -19.818 18.409 1.00 82.88 99 PRO A N 1
ATOM 775 C CA . PRO A 1 99 ? -28.790 -19.706 17.566 1.00 82.88 99 PRO A CA 1
ATOM 776 C C . PRO A 1 99 ? -29.886 -18.811 18.165 1.00 82.88 99 PRO A C 1
ATOM 778 O O . PRO A 1 99 ? -30.742 -18.315 17.433 1.00 82.88 99 PRO A O 1
ATOM 781 N N . ARG A 1 100 ? -29.861 -18.548 19.480 1.00 82.56 100 ARG A N 1
ATOM 782 C CA . ARG A 1 100 ? -30.781 -17.588 20.115 1.00 82.56 100 ARG A CA 1
ATOM 783 C C . ARG A 1 100 ? -30.533 -16.158 19.635 1.00 82.56 100 ARG A C 1
ATOM 785 O O . ARG A 1 100 ? -31.488 -15.406 19.453 1.00 82.56 100 ARG A O 1
ATOM 792 N N . ASN A 1 101 ? -29.285 -15.815 19.330 1.00 83.50 101 ASN A N 1
ATOM 793 C CA . ASN A 1 101 ? -28.912 -14.495 18.827 1.00 83.50 101 ASN A CA 1
ATOM 794 C C . ASN A 1 101 ? -29.381 -14.256 17.388 1.00 83.50 101 ASN A C 1
ATOM 796 O O . ASN A 1 101 ? -29.738 -13.132 17.042 1.00 83.50 101 ASN A O 1
ATOM 800 N N . LEU A 1 102 ? -29.492 -15.320 16.583 1.00 75.56 102 LEU A N 1
ATOM 801 C CA . LEU A 1 102 ? -30.065 -15.262 15.232 1.00 75.56 102 LEU A CA 1
ATOM 802 C C . LEU A 1 102 ? -31.554 -14.883 15.240 1.00 75.56 102 LEU A C 1
ATOM 804 O O . LEU A 1 102 ? -32.055 -14.345 14.259 1.00 75.56 102 LEU A O 1
ATOM 808 N N . SER A 1 103 ? -32.259 -15.139 16.347 1.00 83.06 103 SER A N 1
ATOM 809 C CA . SER A 1 103 ? -33.669 -14.762 16.502 1.00 83.06 103 SER A CA 1
ATOM 810 C C . SER A 1 103 ? -33.879 -13.298 16.922 1.00 83.06 103 SER A C 1
ATOM 812 O O . SER A 1 103 ? -35.006 -12.806 16.874 1.00 83.06 103 SER A O 1
ATOM 814 N N . ASN A 1 104 ? -32.813 -12.578 17.301 1.00 86.06 104 ASN A N 1
ATOM 815 C CA . ASN A 1 104 ? -32.879 -11.172 17.698 1.00 86.06 104 ASN A CA 1
ATOM 816 C C . ASN A 1 104 ? -32.438 -10.254 16.535 1.00 86.06 104 ASN A C 1
ATOM 818 O O . ASN A 1 104 ? -31.246 -10.202 16.212 1.00 86.06 104 ASN A O 1
ATOM 822 N N . PRO A 1 105 ? -33.348 -9.455 15.943 1.00 87.81 105 PRO A N 1
ATOM 823 C CA . PRO A 1 105 ? -33.031 -8.637 14.771 1.00 87.81 105 PRO A CA 1
ATOM 824 C C . PRO A 1 105 ? -31.994 -7.538 15.057 1.00 87.81 105 PRO A C 1
ATOM 826 O O . PRO A 1 105 ? -31.242 -7.154 14.162 1.00 87.81 105 PRO A O 1
ATOM 829 N N . LYS A 1 106 ? -31.904 -7.039 16.302 1.00 89.88 106 LYS A N 1
ATOM 830 C CA . LYS A 1 106 ? -30.884 -6.043 16.677 1.00 89.88 106 LYS A CA 1
ATOM 831 C C . LYS A 1 106 ? -29.496 -6.663 16.744 1.00 89.88 106 LYS A C 1
ATOM 833 O O . LYS A 1 106 ? -28.544 -6.052 16.268 1.00 89.88 106 LYS A O 1
ATOM 838 N N . CYS A 1 107 ? -29.390 -7.864 17.310 1.00 91.8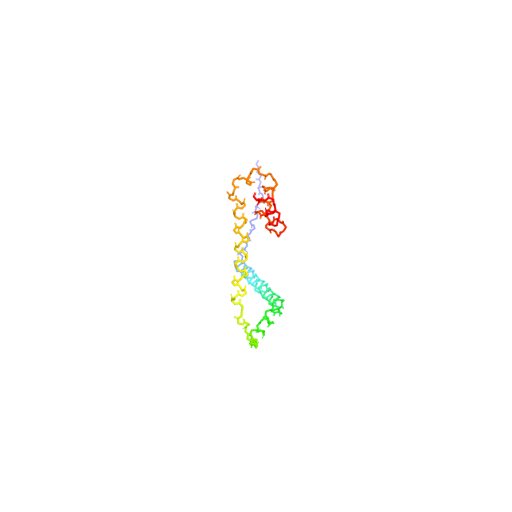8 107 CYS A N 1
ATOM 839 C CA . CYS A 1 107 ? -28.129 -8.593 17.333 1.00 91.88 107 CYS A CA 1
ATOM 840 C C . CYS A 1 107 ? -27.661 -8.889 15.902 1.00 91.88 107 CYS A C 1
ATOM 842 O O . CYS A 1 107 ? -26.528 -8.571 15.559 1.00 91.88 107 CYS A O 1
ATOM 844 N N . GLN A 1 108 ? -28.553 -9.381 15.034 1.00 90.06 108 GLN A N 1
ATOM 845 C CA . GLN A 1 108 ? -28.229 -9.675 13.635 1.00 90.06 108 GLN A CA 1
ATOM 846 C C . GLN A 1 108 ? -27.704 -8.447 12.873 1.00 90.06 108 GLN A C 1
ATOM 848 O O . GLN A 1 108 ? -26.717 -8.555 12.146 1.00 90.06 108 GLN A O 1
ATOM 853 N N . PHE A 1 109 ? -28.324 -7.277 13.062 1.00 92.19 109 PHE A N 1
ATOM 854 C CA . PHE A 1 109 ? -27.866 -6.029 12.447 1.00 92.19 109 PHE A CA 1
ATOM 855 C C . PHE A 1 109 ? -26.425 -5.691 12.849 1.00 92.19 109 PHE A C 1
ATOM 857 O O . PHE A 1 109 ? -25.573 -5.478 11.986 1.00 92.19 109 PHE A O 1
ATOM 864 N N . TRP A 1 110 ? -26.136 -5.692 14.153 1.00 92.06 110 TRP A N 1
ATOM 865 C CA . TRP A 1 110 ? -24.803 -5.357 14.652 1.00 92.06 110 TRP A CA 1
ATOM 866 C C . TRP A 1 110 ? -23.763 -6.417 14.302 1.00 92.06 110 TRP A C 1
ATOM 868 O O . TRP A 1 110 ? -22.630 -6.071 13.978 1.00 92.06 110 TRP A O 1
ATOM 878 N N . LEU A 1 111 ? -24.158 -7.689 14.284 1.00 91.88 111 LEU A N 1
ATOM 879 C CA . LEU A 1 111 ? -23.304 -8.800 13.880 1.00 91.88 111 LEU A CA 1
ATOM 880 C C . LEU A 1 111 ? -22.900 -8.700 12.405 1.00 91.88 111 LEU A C 1
ATOM 882 O O . LEU A 1 111 ? -21.755 -8.979 12.055 1.00 91.88 111 LEU A O 1
ATOM 886 N N . GLN A 1 112 ? -23.834 -8.293 11.541 1.00 89.25 112 GLN A N 1
ATOM 887 C CA . GLN A 1 112 ? -23.581 -8.090 10.115 1.00 89.25 112 GLN A CA 1
ATOM 888 C C . GLN A 1 112 ? -22.737 -6.836 9.866 1.00 89.25 112 GLN A C 1
ATOM 890 O O . GLN A 1 112 ? -21.849 -6.829 9.009 1.00 89.25 112 GLN A O 1
ATOM 895 N N . GLN A 1 113 ? -22.983 -5.774 10.632 1.00 90.88 113 GLN A N 1
ATOM 896 C CA . GLN A 1 113 ? -22.187 -4.556 10.563 1.00 90.88 113 GLN A CA 1
ATOM 897 C C . GLN A 1 113 ? -20.735 -4.813 10.990 1.00 90.88 113 GLN A C 1
ATOM 899 O O . GLN A 1 113 ? -19.820 -4.353 10.317 1.00 90.88 113 GLN A O 1
ATOM 904 N N . ASP A 1 114 ? -20.519 -5.600 12.046 1.00 89.31 114 ASP A N 1
ATOM 905 C CA . ASP A 1 114 ? -19.179 -5.970 12.506 1.00 89.31 114 ASP A CA 1
ATOM 906 C C . ASP A 1 114 ? -18.427 -6.850 11.493 1.00 89.31 114 ASP A C 1
ATOM 908 O O . ASP A 1 114 ? -17.238 -6.652 11.270 1.00 89.31 114 ASP A O 1
ATOM 912 N N . GLN A 1 115 ? -19.123 -7.772 10.818 1.00 88.12 115 GLN A N 1
ATOM 913 C CA . GLN A 1 115 ? -18.529 -8.611 9.766 1.00 88.12 115 GLN A CA 1
ATOM 914 C C . GLN A 1 115 ? -18.117 -7.819 8.518 1.00 88.12 115 GLN A C 1
ATOM 916 O O . GLN A 1 115 ? -17.120 -8.149 7.881 1.00 88.12 115 GLN A O 1
ATOM 921 N N . THR A 1 116 ? -18.891 -6.800 8.143 1.00 88.69 116 THR A N 1
ATOM 922 C CA . THR A 1 116 ? -18.652 -6.015 6.919 1.00 88.69 116 THR A CA 1
ATOM 923 C C . THR A 1 116 ? -17.699 -4.842 7.143 1.00 88.69 116 THR A C 1
ATOM 925 O O . THR A 1 116 ? -16.952 -4.483 6.234 1.00 88.69 116 THR A O 1
ATOM 928 N N . ALA A 1 117 ? -17.699 -4.259 8.344 1.00 86.31 117 ALA A N 1
ATOM 929 C CA . ALA A 1 117 ? -16.824 -3.161 8.737 1.00 86.31 117 ALA A CA 1
ATOM 930 C C . ALA A 1 117 ? -16.509 -3.236 10.246 1.00 86.31 117 ALA A C 1
ATOM 932 O O . ALA A 1 117 ? -17.181 -2.576 11.049 1.00 86.31 117 ALA A O 1
ATOM 933 N N . PRO A 1 118 ? -15.478 -4.011 10.644 1.00 84.06 118 PRO A N 1
ATOM 934 C CA . PRO A 1 118 ? -15.097 -4.154 12.044 1.00 84.06 118 PRO A CA 1
ATOM 935 C C . PRO A 1 118 ? -14.732 -2.796 12.651 1.00 84.06 118 PRO A C 1
ATOM 937 O O . PRO A 1 118 ? -13.807 -2.121 12.196 1.00 84.06 118 PRO A O 1
ATOM 940 N N . SER A 1 119 ? -15.466 -2.379 13.679 1.00 88.38 119 SER A N 1
ATOM 941 C CA . SER A 1 119 ? -15.250 -1.115 14.386 1.00 88.38 119 SER A CA 1
ATOM 942 C C . SER A 1 119 ? -15.468 -1.304 15.884 1.00 88.38 119 SER A C 1
ATOM 944 O O . SER A 1 119 ? -16.276 -2.132 16.298 1.00 88.38 119 SER A O 1
ATOM 946 N N . ASP A 1 120 ? -14.816 -0.504 16.728 1.00 88.44 120 ASP A N 1
ATOM 947 C CA . ASP A 1 120 ? -15.025 -0.614 18.181 1.00 88.44 120 ASP A CA 1
ATOM 948 C C . ASP A 1 120 ? -16.489 -0.358 18.576 1.00 88.44 120 ASP A C 1
ATOM 950 O O . ASP A 1 120 ? -17.014 -0.976 19.502 1.00 88.44 120 ASP A O 1
ATOM 954 N N . LYS A 1 121 ? -17.193 0.493 17.815 1.00 87.50 121 LYS A N 1
ATOM 955 C CA . LYS A 1 121 ? -18.624 0.744 18.006 1.00 87.50 121 LYS A CA 1
ATOM 956 C C . LYS A 1 121 ? -19.472 -0.474 17.639 1.00 87.50 121 LYS A C 1
ATOM 958 O O . LYS A 1 121 ? -20.378 -0.806 18.399 1.00 87.50 121 LYS A O 1
ATOM 963 N N . SER A 1 122 ? -19.234 -1.124 16.497 1.00 87.19 122 SER A N 1
ATOM 964 C CA . SER A 1 122 ? -19.985 -2.336 16.131 1.00 87.19 122 SER A CA 1
ATOM 965 C C . SER A 1 122 ? -19.743 -3.442 17.151 1.00 87.19 122 SER A C 1
ATOM 967 O O . SER A 1 122 ? -20.709 -4.018 17.647 1.00 87.19 122 SER A O 1
ATOM 969 N N . ARG A 1 123 ? -18.484 -3.643 17.555 1.00 86.81 123 ARG A N 1
ATOM 970 C CA . ARG A 1 123 ? -18.075 -4.673 18.515 1.00 86.81 123 ARG A CA 1
ATOM 971 C C . ARG A 1 123 ? -18.737 -4.493 19.882 1.00 86.81 123 ARG A C 1
ATOM 973 O O . ARG A 1 123 ? -19.322 -5.435 20.409 1.00 86.81 123 ARG A O 1
ATOM 980 N N . ALA A 1 124 ? -18.740 -3.269 20.414 1.00 89.38 124 ALA A N 1
ATOM 981 C CA . ALA A 1 124 ? -19.417 -2.957 21.673 1.00 89.38 124 ALA A CA 1
ATOM 982 C C . ALA A 1 124 ? -20.935 -3.204 21.605 1.00 89.38 124 ALA A C 1
ATOM 984 O O . ALA A 1 124 ? -21.521 -3.736 22.546 1.00 89.38 124 ALA A O 1
ATOM 985 N N . ASN A 1 125 ? -21.577 -2.866 20.481 1.00 89.50 125 ASN A N 1
ATOM 986 C CA . ASN A 1 125 ? -23.010 -3.097 20.308 1.00 89.50 125 ASN A CA 1
ATOM 987 C C . ASN A 1 125 ? -23.348 -4.585 20.128 1.00 89.50 125 ASN A C 1
ATOM 989 O O . ASN A 1 125 ? -24.379 -5.026 20.629 1.00 89.50 125 ASN A O 1
ATOM 993 N N . VAL A 1 126 ? -22.490 -5.380 19.478 1.00 89.38 126 VAL A N 1
ATOM 994 C CA . VAL A 1 126 ? -22.657 -6.844 19.431 1.00 89.38 126 VAL A CA 1
ATOM 995 C C . VAL A 1 126 ? -22.664 -7.408 20.851 1.00 89.38 126 VAL A C 1
ATOM 997 O O . VAL A 1 126 ? -23.614 -8.087 21.216 1.00 89.38 126 VAL A O 1
ATOM 1000 N N . LEU A 1 127 ? -21.686 -7.055 21.689 1.00 87.94 127 LEU A N 1
ATOM 1001 C CA . LEU A 1 127 ? -21.625 -7.533 23.079 1.00 87.94 127 LEU A CA 1
ATOM 1002 C C . LEU A 1 127 ? -22.810 -7.058 23.935 1.00 87.94 127 LEU A C 1
ATOM 1004 O O . LEU A 1 127 ? -23.269 -7.768 24.826 1.00 87.94 127 LEU A O 1
ATOM 1008 N N . GLN A 1 128 ? -23.336 -5.863 23.661 1.00 87.50 128 GLN A N 1
ATOM 1009 C CA . GLN A 1 128 ? -24.497 -5.336 24.376 1.00 87.50 128 GLN A CA 1
ATOM 1010 C C . GLN A 1 128 ? -25.810 -6.020 23.959 1.00 87.50 128 GLN A C 1
ATOM 1012 O O . GLN A 1 128 ? -26.666 -6.278 24.807 1.00 87.50 128 GLN A O 1
ATOM 1017 N N . PHE A 1 129 ? -26.002 -6.278 22.661 1.00 88.00 129 PHE A N 1
ATOM 1018 C CA . PHE A 1 129 ? -27.280 -6.750 22.112 1.00 88.00 129 PHE A CA 1
ATOM 1019 C C . PHE A 1 129 ? -27.342 -8.262 21.856 1.00 88.00 129 PHE A C 1
ATOM 1021 O O . PHE A 1 129 ? -28.445 -8.778 21.657 1.00 88.00 129 PHE A O 1
ATOM 1028 N N . CYS A 1 130 ? -26.209 -8.964 21.875 1.00 86.81 130 CYS A N 1
ATOM 1029 C CA . CYS A 1 130 ? -26.103 -10.410 21.696 1.00 86.81 130 CYS A CA 1
ATOM 1030 C C . CYS A 1 130 ? -25.639 -11.068 23.011 1.00 86.81 130 CYS A C 1
ATOM 1032 O O . CYS A 1 130 ? -24.439 -11.206 23.236 1.00 86.81 130 CYS A O 1
ATOM 1034 N N . ASN A 1 131 ? -26.586 -11.463 23.870 1.00 77.44 131 ASN A N 1
ATOM 1035 C CA . ASN A 1 131 ? -26.351 -12.208 25.118 1.00 77.44 131 ASN A CA 1
ATOM 1036 C C . ASN A 1 131 ? -27.234 -13.460 25.167 1.00 77.44 131 ASN A C 1
ATOM 1038 O O . ASN A 1 131 ? -28.450 -13.324 24.898 1.00 77.44 131 ASN A O 1
#